Protein AF-A0A0G0N368-F1 (afdb_monomer_lite)

Sequence (55 aa):
KTARNDRKWCPRLFLHAAKISFKSPKDGTGIQLESTLPEDLQKVLGMLDEVDDRD

Structure (mmCIF, N/CA/C/O backbone):
data_AF-A0A0G0N368-F1
#
_entry.id   AF-A0A0G0N368-F1
#
loop_
_atom_site.group_PDB
_atom_site.id
_atom_site.type_symbol
_atom_site.label_atom_id
_atom_site.label_alt_id
_atom_site.label_comp_id
_atom_site.label_asym_id
_atom_site.label_entity_id
_atom_site.label_seq_id
_atom_site.pdbx_PDB_ins_code
_atom_site.Cartn_x
_atom_site.Cartn_y
_atom_site.Cartn_z
_atom_site.occupancy
_atom_site.B_iso_or_equiv
_atom_site.auth_seq_id
_atom_site.auth_comp_id
_atom_site.auth_asym_id
_atom_site.auth_atom_id
_atom_site.pdbx_PDB_model_num
ATOM 1 N N . LYS A 1 1 ? 23.475 -4.662 2.701 1.00 67.94 1 LYS A N 1
ATOM 2 C CA . LYS A 1 1 ? 23.358 -3.255 2.216 1.00 67.94 1 LYS A CA 1
ATOM 3 C C . LYS A 1 1 ? 22.458 -3.206 0.963 1.00 67.94 1 LYS A C 1
ATOM 5 O O . LYS A 1 1 ? 22.803 -2.549 -0.009 1.00 67.94 1 LYS A O 1
ATOM 10 N N . THR A 1 2 ? 21.311 -3.898 0.999 1.00 78.44 2 THR A N 1
ATOM 11 C CA . THR A 1 2 ? 20.429 -4.180 -0.158 1.00 78.44 2 THR A CA 1
ATOM 12 C C . THR A 1 2 ? 19.511 -3.005 -0.482 1.00 78.44 2 THR A C 1
ATOM 14 O O . THR A 1 2 ? 19.488 -2.544 -1.614 1.00 78.44 2 THR A O 1
ATOM 17 N N . ALA A 1 3 ? 18.963 -2.360 0.553 1.00 79.81 3 ALA A N 1
ATOM 18 C CA . ALA A 1 3 ? 18.101 -1.183 0.426 1.00 79.81 3 ALA A CA 1
ATOM 19 C C . ALA A 1 3 ? 18.709 0.001 -0.361 1.00 79.81 3 ALA A C 1
ATOM 21 O O . ALA A 1 3 ? 17.978 0.851 -0.857 1.00 79.81 3 ALA A O 1
ATOM 22 N N . ARG A 1 4 ? 20.045 0.102 -0.477 1.00 84.50 4 ARG A N 1
ATOM 23 C CA . ARG A 1 4 ? 20.688 1.130 -1.323 1.00 84.50 4 ARG A CA 1
ATOM 24 C C . ARG A 1 4 ? 20.606 0.792 -2.810 1.00 84.50 4 ARG A C 1
ATOM 26 O O . ARG A 1 4 ? 20.581 1.710 -3.619 1.00 84.50 4 ARG A O 1
ATOM 33 N N . ASN A 1 5 ? 20.635 -0.492 -3.155 1.00 88.88 5 ASN A N 1
ATOM 34 C CA . ASN A 1 5 ? 20.529 -0.947 -4.534 1.00 88.88 5 ASN A CA 1
ATOM 35 C C . ASN A 1 5 ? 19.065 -0.958 -4.987 1.00 88.88 5 ASN A C 1
ATOM 37 O O . ASN A 1 5 ? 18.793 -0.530 -6.101 1.00 88.88 5 ASN A O 1
ATOM 41 N N . ASP A 1 6 ? 18.140 -1.329 -4.096 1.00 88.69 6 ASP A N 1
ATOM 42 C CA . ASP A 1 6 ? 16.694 -1.329 -4.370 1.00 88.69 6 ASP A CA 1
ATOM 43 C C . ASP A 1 6 ? 16.187 0.072 -4.721 1.00 88.69 6 ASP A C 1
ATOM 45 O O . ASP A 1 6 ? 15.433 0.247 -5.669 1.00 88.69 6 ASP A O 1
ATOM 49 N N . ARG A 1 7 ? 16.720 1.100 -4.048 1.00 89.69 7 ARG A N 1
ATOM 50 C CA . ARG A 1 7 ? 16.423 2.514 -4.333 1.00 89.69 7 ARG A CA 1
ATOM 51 C C . ARG A 1 7 ? 16.773 2.988 -5.744 1.00 89.69 7 ARG A C 1
ATOM 53 O O . ARG A 1 7 ? 16.355 4.079 -6.114 1.00 89.69 7 ARG A O 1
ATOM 60 N N . LYS A 1 8 ? 17.556 2.224 -6.515 1.00 91.12 8 LYS A N 1
ATOM 61 C CA . LYS A 1 8 ? 17.879 2.576 -7.907 1.00 91.12 8 LYS A CA 1
ATOM 62 C C . LYS A 1 8 ? 16.700 2.353 -8.856 1.00 91.12 8 LYS A C 1
ATOM 64 O O . LYS A 1 8 ? 16.631 3.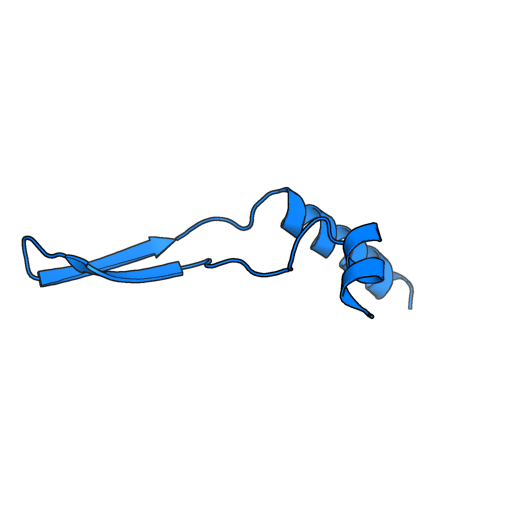039 -9.866 1.00 91.12 8 LYS A O 1
ATOM 69 N N . TRP A 1 9 ? 15.817 1.406 -8.543 1.00 89.94 9 TRP A N 1
ATOM 70 C CA . TRP A 1 9 ? 14.683 1.017 -9.391 1.00 89.94 9 TRP A CA 1
ATOM 71 C C . TRP A 1 9 ? 13.337 1.129 -8.662 1.00 89.94 9 TRP A C 1
ATOM 73 O O . TRP A 1 9 ? 12.327 1.410 -9.293 1.00 89.94 9 TRP A O 1
ATOM 83 N N . CYS A 1 1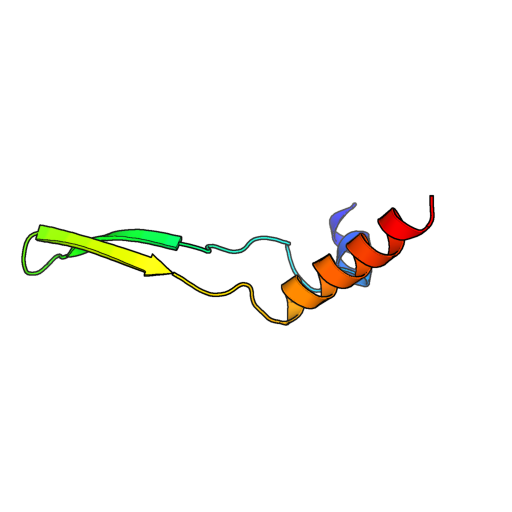0 ? 13.322 1.012 -7.332 1.00 92.75 10 CYS A N 1
ATOM 84 C CA . CYS A 1 10 ? 12.162 1.246 -6.481 1.00 92.75 10 CYS A CA 1
ATOM 85 C C . CYS A 1 10 ? 12.409 2.487 -5.599 1.00 92.75 10 CYS A C 1
ATOM 87 O O . CYS A 1 10 ? 13.154 2.406 -4.620 1.00 92.75 10 CYS A O 1
ATOM 89 N N . PRO A 1 11 ? 11.812 3.654 -5.907 1.00 90.00 11 PRO A N 1
ATOM 90 C CA . PRO A 1 11 ? 12.211 4.951 -5.335 1.00 90.00 11 PRO A CA 1
ATOM 91 C C . PRO A 1 11 ? 12.016 5.055 -3.814 1.00 90.00 11 PRO A C 1
ATOM 93 O O . PRO A 1 11 ? 12.640 5.883 -3.147 1.00 90.00 11 PRO A O 1
ATOM 96 N N . ARG A 1 12 ? 11.172 4.193 -3.247 1.00 92.00 12 ARG A N 1
ATOM 97 C CA . ARG A 1 12 ? 10.901 4.078 -1.812 1.00 92.00 12 ARG A CA 1
ATOM 98 C C . ARG A 1 12 ? 10.753 2.615 -1.410 1.00 92.00 12 ARG A C 1
ATOM 100 O O . ARG A 1 12 ? 10.815 1.728 -2.249 1.00 92.00 12 ARG A O 1
ATOM 107 N N . LEU A 1 13 ? 10.547 2.352 -0.120 1.00 92.50 13 LEU A N 1
ATOM 108 C CA . LEU A 1 13 ? 10.175 1.010 0.325 1.00 92.50 13 LEU A CA 1
ATOM 109 C C . LEU A 1 13 ? 8.878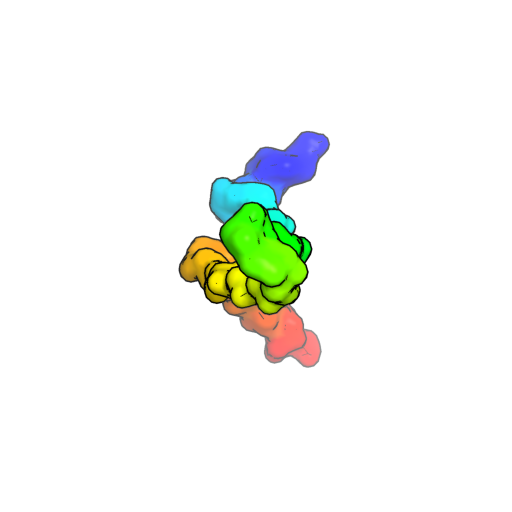 0.592 -0.382 1.00 92.50 13 LEU A C 1
ATOM 111 O O . LEU A 1 13 ? 7.903 1.348 -0.352 1.00 92.50 13 LEU A O 1
ATOM 115 N N . PHE A 1 14 ? 8.875 -0.599 -0.984 1.00 93.19 14 PHE A N 1
ATOM 116 C CA . PHE A 1 14 ? 7.683 -1.189 -1.588 1.00 93.19 14 PHE A CA 1
ATOM 117 C C . PHE A 1 14 ? 6.722 -1.640 -0.477 1.00 93.19 14 PHE A C 1
ATOM 119 O O . PHE A 1 14 ? 6.648 -2.805 -0.101 1.00 93.19 14 PHE A O 1
ATOM 126 N N . LEU A 1 15 ? 6.051 -0.665 0.129 1.00 94.38 15 LEU A N 1
ATOM 127 C CA . LEU A 1 15 ? 5.091 -0.840 1.208 1.00 94.38 15 LEU A CA 1
ATOM 128 C C . LEU A 1 15 ? 3.945 0.145 0.984 1.00 94.38 15 LEU A C 1
ATOM 130 O O . LEU A 1 15 ? 4.162 1.350 0.817 1.00 94.38 15 LEU A O 1
ATOM 134 N N . HIS A 1 16 ? 2.722 -0.374 0.971 1.00 96.06 16 HIS A N 1
ATOM 135 C CA . HIS A 1 16 ? 1.504 0.403 0.769 1.00 96.06 16 HIS A CA 1
ATOM 136 C C . HIS A 1 16 ? 0.392 -0.134 1.666 1.00 96.06 16 HIS A C 1
ATOM 138 O O . HIS A 1 16 ? 0.051 -1.314 1.600 1.00 96.06 16 HIS A O 1
ATOM 144 N N . ALA A 1 17 ? -0.179 0.729 2.504 1.00 96.88 17 ALA A N 1
ATOM 145 C CA . ALA A 1 17 ? -1.355 0.398 3.299 1.00 96.88 17 ALA A CA 1
ATOM 146 C C . ALA A 1 17 ? -2.606 0.550 2.421 1.00 96.88 17 ALA A C 1
ATOM 148 O O . ALA A 1 17 ? -3.283 1.575 2.452 1.00 96.88 17 ALA A O 1
ATOM 149 N N . ALA A 1 18 ? -2.884 -0.470 1.607 1.00 97.38 18 ALA A N 1
ATOM 150 C CA . ALA A 1 18 ? -3.957 -0.431 0.612 1.00 97.38 18 ALA A CA 1
ATOM 151 C C . ALA A 1 18 ? -5.358 -0.302 1.224 1.00 97.38 18 ALA A C 1
ATOM 153 O O . ALA A 1 18 ? -6.267 0.229 0.591 1.00 97.38 18 ALA A O 1
ATOM 154 N N . LYS A 1 19 ? -5.537 -0.787 2.454 1.00 97.69 19 LYS A N 1
ATOM 155 C CA . LYS A 1 19 ? -6.829 -0.827 3.127 1.00 97.69 19 LYS A CA 1
ATOM 156 C C . LYS A 1 19 ? -6.662 -0.679 4.628 1.00 97.69 19 LYS A C 1
ATOM 158 O O . LYS A 1 19 ? -5.748 -1.249 5.223 1.00 97.69 19 LYS A O 1
ATOM 163 N N . ILE A 1 20 ? -7.596 0.037 5.239 1.00 97.50 20 ILE A N 1
ATOM 164 C CA . ILE A 1 20 ? -7.776 0.077 6.688 1.00 97.50 20 ILE A CA 1
ATOM 165 C C . ILE A 1 20 ? -9.246 -0.176 7.016 1.00 97.50 20 ILE A C 1
ATOM 167 O O . ILE A 1 20 ? -10.150 0.220 6.278 1.00 97.50 20 ILE A O 1
ATOM 171 N N . SER A 1 21 ? -9.505 -0.888 8.108 1.00 97.44 21 SER A N 1
ATOM 172 C CA . SER A 1 21 ? -10.863 -1.174 8.567 1.00 97.44 21 SER A CA 1
ATOM 173 C C . SER A 1 21 ? -10.936 -1.025 10.075 1.00 97.44 21 SER A C 1
ATOM 175 O O . SER A 1 21 ? -10.103 -1.567 10.800 1.00 97.44 21 SER A O 1
ATOM 177 N N . PHE A 1 22 ? -11.903 -0.243 10.540 1.00 96.31 22 PHE A N 1
ATOM 178 C CA . PHE A 1 22 ? -12.068 0.092 11.951 1.00 96.31 22 PHE A CA 1
ATOM 179 C C . PHE A 1 22 ? -13.524 0.462 12.248 1.00 96.31 22 PHE A C 1
ATOM 181 O O . PHE A 1 22 ? -14.338 0.634 11.342 1.00 96.31 22 PHE A O 1
ATOM 188 N N . LYS A 1 23 ? -13.870 0.563 13.533 1.00 97.62 23 LYS A N 1
ATOM 189 C CA . LYS A 1 23 ? -15.204 1.004 13.957 1.00 97.62 23 LYS A CA 1
ATOM 190 C C . LYS A 1 23 ? -15.259 2.526 14.031 1.00 97.62 23 LYS A C 1
ATOM 192 O O . LYS A 1 23 ? -14.393 3.135 14.657 1.00 97.62 23 LYS A O 1
ATOM 197 N N . SER A 1 24 ? -16.286 3.126 13.432 1.00 93.25 24 SER A N 1
ATOM 198 C CA . SER A 1 24 ? -16.570 4.554 13.555 1.00 93.25 24 SER A CA 1
ATOM 199 C C . SER A 1 24 ? -16.665 4.939 15.032 1.00 93.25 24 S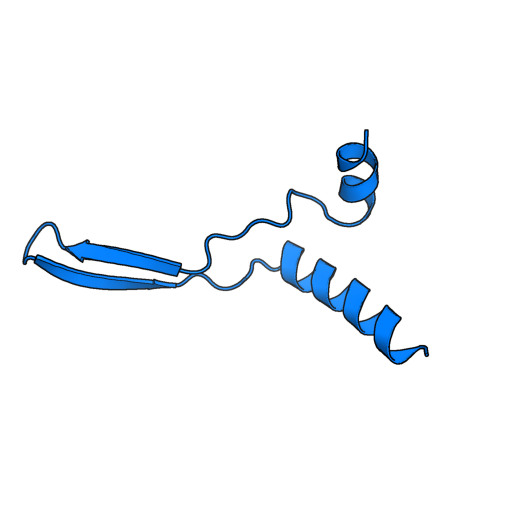ER A C 1
ATOM 201 O O . SER A 1 24 ? -17.449 4.324 15.758 1.00 93.25 24 SER A O 1
ATOM 203 N N . PRO A 1 25 ? -15.935 5.966 15.492 1.00 92.94 25 PRO A N 1
ATOM 204 C CA . PRO A 1 25 ? -16.021 6.408 16.879 1.00 92.94 25 PRO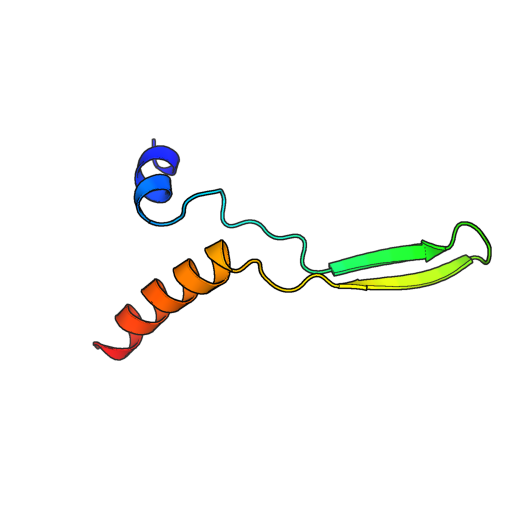 A CA 1
ATOM 205 C C . PRO A 1 25 ? -17.368 7.066 17.208 1.00 92.94 25 PRO A C 1
ATOM 207 O O . PRO A 1 25 ? -17.680 7.227 18.382 1.00 92.94 25 PRO A O 1
ATOM 210 N N . LYS A 1 26 ? -18.153 7.460 16.193 1.00 93.38 26 LYS A N 1
ATOM 211 C CA . LYS A 1 26 ? -19.460 8.104 16.381 1.00 93.38 26 LYS A CA 1
ATOM 212 C C . LYS A 1 26 ? -20.568 7.087 16.646 1.00 93.38 26 LYS A C 1
ATOM 214 O O . LYS A 1 26 ? -21.281 7.214 17.631 1.00 93.38 26 LYS A O 1
ATOM 219 N N . ASP A 1 27 ? -20.654 6.058 15.802 1.00 92.81 27 ASP A N 1
ATOM 220 C CA . ASP A 1 27 ? -21.827 5.170 15.754 1.00 92.81 27 ASP A CA 1
ATOM 221 C C . ASP A 1 27 ? -21.465 3.679 15.891 1.00 92.81 27 ASP A C 1
ATOM 223 O O . ASP A 1 27 ? -22.328 2.809 15.818 1.00 92.81 27 ASP A O 1
ATOM 227 N N . GLY A 1 28 ? -20.176 3.347 16.043 1.00 92.50 28 GLY A N 1
ATOM 228 C CA . GLY A 1 28 ? -19.691 1.967 16.173 1.00 92.50 28 GLY A CA 1
ATOM 229 C C . GLY A 1 28 ? -19.772 1.126 14.893 1.00 92.50 28 GLY A C 1
ATOM 230 O O . GLY A 1 28 ? -19.384 -0.046 14.907 1.00 92.50 28 GLY A O 1
ATOM 231 N N . THR A 1 29 ? -20.244 1.711 13.789 1.00 95.38 29 THR A N 1
ATOM 232 C CA . THR A 1 29 ? -20.374 1.061 12.481 1.00 95.38 29 THR A CA 1
ATOM 233 C C . THR A 1 29 ? -19.007 0.688 11.908 1.00 95.38 29 THR A C 1
ATOM 235 O O . THR A 1 29 ? -18.022 1.403 12.092 1.00 95.38 29 THR A O 1
ATOM 238 N N . GLY A 1 30 ? -18.921 -0.452 11.221 1.00 96.81 30 GLY A N 1
ATOM 239 C CA . GLY A 1 30 ? -17.694 -0.854 10.532 1.00 96.81 30 GLY A CA 1
ATOM 240 C C . GLY A 1 30 ? -17.449 0.035 9.316 1.00 96.81 30 GLY A C 1
ATOM 241 O O . GLY A 1 30 ? -18.277 0.069 8.411 1.00 96.81 30 GLY A O 1
ATOM 242 N N . ILE A 1 31 ? -16.319 0.739 9.295 1.00 96.38 31 ILE A N 1
ATOM 243 C CA . ILE A 1 31 ? -15.869 1.538 8.155 1.00 96.38 31 ILE A CA 1
ATOM 244 C C . ILE A 1 31 ? -14.655 0.852 7.535 1.00 96.38 31 ILE A C 1
ATOM 246 O O . ILE A 1 31 ? -13.740 0.410 8.235 1.00 96.38 31 ILE A O 1
ATOM 250 N N . GLN A 1 32 ? -14.645 0.799 6.208 1.00 97.19 32 GLN A N 1
ATOM 251 C CA . GLN A 1 32 ? -13.522 0.355 5.400 1.00 97.19 32 GLN A CA 1
ATOM 252 C C . GLN A 1 32 ? -13.112 1.493 4.472 1.00 97.19 32 GLN A C 1
ATOM 254 O O . GLN A 1 32 ? -13.951 2.064 3.780 1.00 97.19 32 GLN A O 1
ATOM 259 N N . LEU A 1 33 ? -11.824 1.817 4.477 1.00 96.81 33 LEU A N 1
ATOM 260 C CA . LEU A 1 33 ? -11.230 2.797 3.578 1.00 96.81 33 LEU A CA 1
ATOM 261 C C . LEU A 1 33 ? -10.162 2.102 2.745 1.00 96.81 33 LEU A C 1
ATOM 263 O O . LEU A 1 33 ? -9.405 1.277 3.264 1.00 96.81 33 LEU A O 1
ATOM 267 N N . GLU A 1 34 ? -10.099 2.463 1.472 1.00 98.06 34 GLU A N 1
ATOM 268 C CA . GLU A 1 34 ? -9.142 1.928 0.511 1.00 98.06 34 GLU A CA 1
ATOM 269 C C . GLU A 1 34 ? -8.359 3.066 -0.130 1.00 98.06 34 GLU A C 1
ATOM 271 O O . GLU A 1 34 ? -8.855 4.184 -0.281 1.00 98.06 34 GLU A O 1
ATOM 276 N N . SER A 1 35 ? -7.114 2.773 -0.483 1.00 97.12 35 SER A N 1
ATOM 277 C CA . SER A 1 35 ? -6.226 3.694 -1.174 1.00 97.12 35 SER A CA 1
ATOM 278 C C . SER A 1 35 ? -5.590 2.969 -2.346 1.00 97.12 35 SER A C 1
ATOM 280 O O . SER A 1 35 ? -4.956 1.921 -2.178 1.00 97.12 35 SER A O 1
ATOM 282 N N . THR A 1 36 ? -5.763 3.524 -3.542 1.00 96.88 36 THR A N 1
ATOM 283 C CA . THR A 1 36 ? -5.166 2.983 -4.763 1.00 96.88 36 THR A CA 1
ATOM 284 C C . THR A 1 36 ? -3.649 2.956 -4.644 1.00 96.88 36 THR A C 1
ATOM 286 O O . THR A 1 36 ? -3.054 3.838 -4.019 1.00 96.88 36 THR A O 1
ATOM 289 N N . LEU A 1 37 ? -3.013 1.954 -5.255 1.00 96.50 37 LEU A N 1
ATOM 290 C CA . LEU A 1 37 ? -1.556 1.871 -5.291 1.00 96.50 37 LEU A CA 1
ATOM 291 C C . LEU A 1 37 ? -0.995 3.172 -5.894 1.00 96.50 37 LEU A C 1
ATOM 293 O O . LEU A 1 37 ? -1.442 3.553 -6.974 1.00 96.50 37 LEU A O 1
ATOM 297 N N . PRO A 1 38 ? -0.066 3.881 -5.234 1.00 95.75 38 PRO A N 1
ATOM 298 C CA . PRO A 1 38 ? 0.454 5.130 -5.774 1.00 95.75 38 PRO A CA 1
ATOM 299 C C . PRO A 1 38 ? 1.215 4.914 -7.090 1.00 95.75 38 PRO A C 1
ATOM 301 O O . PRO A 1 38 ? 1.802 3.853 -7.307 1.00 95.75 38 PRO A O 1
ATOM 304 N N . GLU A 1 39 ? 1.201 5.926 -7.963 1.00 95.38 39 GLU A N 1
ATOM 305 C CA . GLU A 1 39 ? 1.750 5.860 -9.329 1.00 95.38 39 GLU A CA 1
ATOM 306 C C . GLU A 1 39 ? 3.210 5.376 -9.362 1.00 95.38 39 GLU A C 1
ATOM 308 O O . GLU A 1 39 ? 3.614 4.637 -10.257 1.00 95.38 39 GLU A O 1
ATOM 313 N N . ASP A 1 40 ? 4.004 5.754 -8.360 1.00 93.12 40 ASP A N 1
ATOM 314 C CA . ASP A 1 40 ? 5.402 5.351 -8.246 1.00 93.12 40 ASP A CA 1
ATOM 315 C C . ASP A 1 40 ? 5.576 3.835 -8.066 1.00 93.12 40 ASP A C 1
ATOM 317 O O . ASP A 1 40 ? 6.435 3.243 -8.714 1.00 93.12 40 ASP A O 1
ATOM 321 N N . LEU A 1 41 ? 4.740 3.189 -7.250 1.00 94.44 41 LEU A N 1
ATOM 322 C CA . LEU A 1 41 ? 4.756 1.736 -7.072 1.00 94.44 41 LEU A CA 1
ATOM 323 C C . LEU A 1 41 ? 4.089 0.996 -8.233 1.00 94.44 41 LEU A C 1
ATOM 325 O O . LEU A 1 41 ? 4.517 -0.110 -8.549 1.00 94.44 41 LEU A O 1
ATOM 329 N N . GLN A 1 42 ? 3.092 1.597 -8.895 1.00 95.50 42 GLN A N 1
ATOM 330 C CA . GLN A 1 42 ? 2.524 1.028 -10.124 1.00 95.50 42 GLN A CA 1
ATOM 331 C C . GLN A 1 42 ? 3.592 0.906 -11.220 1.00 95.50 42 GLN A C 1
ATOM 333 O O . GLN A 1 42 ? 3.716 -0.142 -11.845 1.00 95.50 42 GLN A O 1
ATOM 338 N N . LYS A 1 43 ? 4.417 1.946 -11.405 1.00 94.19 43 LYS A N 1
ATOM 339 C CA . LYS A 1 43 ? 5.534 1.925 -12.365 1.00 94.19 43 LYS A CA 1
ATOM 340 C C . LYS A 1 43 ? 6.553 0.832 -12.054 1.00 94.19 43 LYS A C 1
ATOM 342 O O . LYS A 1 43 ? 7.055 0.199 -12.973 1.00 94.19 43 LYS A O 1
ATOM 347 N N . VAL A 1 44 ? 6.843 0.603 -10.772 1.00 94.50 44 VAL A N 1
ATOM 348 C CA . VAL A 1 44 ? 7.762 -0.464 -10.350 1.00 94.50 44 VAL A CA 1
ATOM 349 C C . VAL A 1 44 ? 7.212 -1.844 -10.709 1.00 94.50 44 VAL A C 1
ATOM 351 O O . VAL A 1 44 ? 7.980 -2.677 -11.174 1.00 94.50 44 VAL A O 1
ATOM 354 N N . LEU A 1 45 ? 5.906 -2.081 -10.537 1.00 93.62 45 LEU A N 1
ATOM 355 C CA . LEU A 1 45 ? 5.277 -3.333 -10.975 1.00 93.62 45 LEU A CA 1
ATOM 356 C C . LEU A 1 45 ? 5.362 -3.505 -12.493 1.00 93.62 45 LEU A C 1
ATOM 358 O O . LEU A 1 45 ? 5.800 -4.552 -12.950 1.00 93.62 45 LEU A O 1
ATOM 362 N N . GLY A 1 46 ? 5.066 -2.453 -13.263 1.00 93.44 46 GLY A N 1
ATOM 363 C CA . GLY A 1 46 ? 5.175 -2.508 -14.725 1.00 93.44 46 GLY A CA 1
ATOM 364 C C . GLY A 1 46 ? 6.582 -2.869 -15.220 1.00 93.44 46 GLY A C 1
ATOM 365 O O . GLY A 1 46 ? 6.720 -3.630 -16.168 1.00 93.44 46 GLY A O 1
ATOM 366 N N . MET A 1 47 ? 7.636 -2.397 -14.541 1.00 89.56 47 MET A N 1
ATOM 367 C CA . MET A 1 47 ? 9.019 -2.784 -14.865 1.00 89.56 47 MET A CA 1
ATOM 368 C C . MET A 1 47 ? 9.312 -4.269 -14.616 1.00 89.56 47 MET A C 1
ATOM 370 O O . MET A 1 47 ? 10.216 -4.810 -15.248 1.00 89.56 47 MET A O 1
ATOM 374 N N . LEU A 1 48 ? 8.624 -4.899 -13.660 1.00 88.00 48 LEU A N 1
AT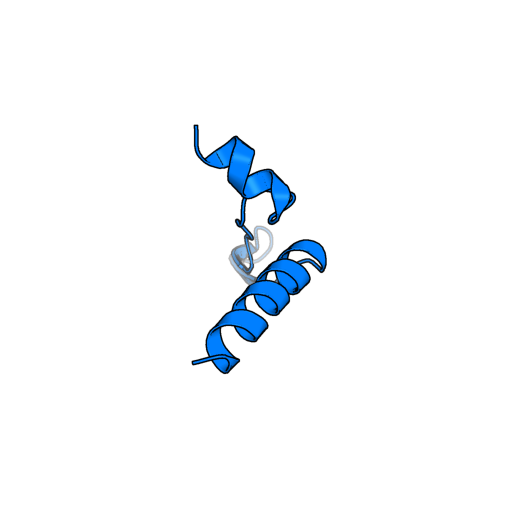OM 375 C CA . LEU A 1 48 ? 8.806 -6.313 -13.330 1.00 88.00 48 LEU A CA 1
ATOM 376 C C . LEU A 1 48 ? 8.015 -7.210 -14.287 1.00 88.00 48 LEU A C 1
ATOM 378 O O . LEU A 1 48 ? 8.562 -8.211 -14.736 1.00 88.00 48 LEU A O 1
ATOM 382 N N . ASP A 1 49 ? 6.792 -6.821 -14.647 1.00 83.06 49 ASP A N 1
ATOM 383 C CA . ASP A 1 49 ? 5.948 -7.582 -15.579 1.00 83.06 49 ASP A CA 1
ATOM 384 C C . ASP A 1 49 ? 6.596 -7.677 -16.972 1.00 83.06 49 ASP A C 1
ATOM 386 O O . ASP A 1 49 ? 6.656 -8.751 -17.563 1.00 83.06 49 ASP A O 1
ATOM 390 N N . GLU A 1 50 ? 7.218 -6.595 -17.460 1.00 75.25 50 GLU A N 1
ATOM 391 C CA . GLU A 1 50 ? 7.975 -6.624 -18.722 1.00 75.25 50 GLU A CA 1
ATOM 392 C C . GLU A 1 50 ? 9.158 -7.612 -18.706 1.00 75.25 50 GLU A C 1
ATOM 394 O O . GLU A 1 50 ? 9.723 -7.917 -19.757 1.00 75.25 50 GLU A O 1
ATOM 399 N N . VAL A 1 51 ? 9.644 -8.043 -17.538 1.00 64.44 51 VAL A N 1
ATOM 400 C CA . VAL A 1 51 ? 10.741 -9.021 -17.419 1.00 64.44 51 VAL A CA 1
ATOM 401 C C . VAL A 1 51 ? 10.223 -10.459 -17.496 1.00 64.44 51 VAL A C 1
ATOM 403 O O . VAL A 1 51 ? 10.942 -11.288 -18.040 1.00 64.44 51 VAL A O 1
ATOM 406 N N . ASP A 1 52 ? 9.002 -10.730 -17.027 1.00 59.78 52 ASP A N 1
ATOM 407 C CA . ASP A 1 52 ? 8.394 -12.073 -17.001 1.00 59.78 52 ASP A CA 1
ATOM 408 C C . ASP A 1 52 ? 7.939 -12.530 -18.403 1.00 59.78 52 ASP A C 1
ATOM 410 O O . ASP A 1 52 ? 8.125 -13.681 -18.777 1.00 59.78 52 ASP A O 1
ATOM 414 N N . ASP A 1 53 ? 7.465 -11.605 -19.248 1.00 58.62 53 ASP A N 1
ATOM 415 C CA . ASP A 1 53 ? 7.049 -11.889 -20.639 1.00 58.62 53 ASP A CA 1
ATOM 416 C C . ASP A 1 53 ? 8.221 -12.167 -21.618 1.00 58.62 53 ASP A C 1
ATOM 418 O O . ASP A 1 53 ? 8.019 -12.285 -22.832 1.00 58.62 53 ASP A O 1
ATOM 422 N N . ARG A 1 54 ? 9.469 -12.220 -21.130 1.00 57.72 54 ARG A N 1
ATOM 423 C CA . ARG A 1 54 ? 10.684 -12.426 -21.946 1.00 57.72 54 ARG A CA 1
ATOM 424 C C . ARG A 1 54 ? 11.290 -13.833 -21.853 1.00 57.72 54 ARG A C 1
ATOM 426 O O . ARG A 1 54 ? 12.341 -14.035 -22.467 1.00 57.72 54 ARG A O 1
ATOM 433 N N . ASP A 1 55 ? 10.628 -14.771 -21.172 1.00 47.53 55 ASP A N 1
ATOM 434 C CA . ASP A 1 55 ? 11.031 -16.185 -21.049 1.00 47.53 55 ASP A CA 1
ATOM 435 C C . ASP A 1 55 ? 10.130 -17.155 -21.844 1.00 47.53 55 ASP A C 1
ATOM 437 O O . ASP A 1 55 ? 8.884 -17.062 -21.758 1.00 47.53 55 ASP A O 1
#

Radius of gyration: 16.93 Å; chains: 1; bounding box: 45×24×39 Å

Foldseek 3Di:
DVVVVCCVLQVDPLDDPQKDWDADPPPRDIDIDGDPDDPSNVVSVVVVVVVVVPD

Secondary structure (DSSP, 8-state):
--HHHHTTTSSS-S----EEEEE-TTT--EEEEE-PPPHHHHHHHHHHHHHHTT-

pLDDT: mean 89.1, std 11.67, range [47.53, 98.06]